Protein AF-A0A2V7LD18-F1 (afdb_monomer_lite)

Sequence (132 aa):
MSEAGAPVLDARTAALVRVAAVLARGKAPELEVRFAAARDAGVPGLWIEELLLQSMLVVGYPLALVAFATWRGLGVAVEGDGAEDLAHADWEAWAARGAAVCREVYGRAYHKLLVNLRALHPALEDLVLVDA

Foldseek 3Di:
DDDPPDDDDQQLRVLLVVLLVCLLVLPLVVNLVSLVSNVVSVHDPVSNVVSLVVCCVVRHDVSSLSSLVSNVVVVDDADDDADDDDDDPCLVVLLVVLLVVLCVVCPVCSVVVLVSQVVSGRCRSSVSSNVD

Radius of gyration: 17.19 Å; chains: 1; bounding box: 54×40×41 Å

pLDDT: mean 91.46, std 10.17, range [44.44, 98.31]

Secondary structure (DSSP, 8-state):
----PPPPPPHHHHHHHHHHHHHTTT-HHHHHHHHHHHHHTT--HHHHHHHHHHHHHHT-HHHHHHHHHHHHHTTPPPPSSSPPPP--TTHHHHHHHHHHHHHHHHGGGHHHHHHHHHHH-TTHHHHHHHH-

Structure (mmCIF, N/CA/C/O backbone):
data_AF-A0A2V7LD18-F1
#
_entry.id   AF-A0A2V7LD18-F1
#
loop_
_atom_site.group_PDB
_atom_site.id
_atom_site.type_symbol
_atom_site.label_atom_id
_atom_site.label_alt_id
_atom_site.label_comp_id
_atom_site.label_asym_id
_atom_site.label_entity_id
_atom_site.label_seq_id
_atom_site.pdbx_PDB_ins_code
_atom_site.Cartn_x
_atom_site.Cartn_y
_atom_site.Cartn_z
_atom_site.occupancy
_atom_site.B_iso_or_equiv
_atom_site.auth_seq_id
_atom_site.auth_comp_id
_atom_site.auth_asym_id
_atom_site.auth_atom_id
_atom_site.pdbx_PDB_model_num
ATOM 1 N N . MET A 1 1 ? -32.056 26.473 16.847 1.00 44.44 1 MET A N 1
ATOM 2 C CA . MET A 1 1 ? -31.440 25.963 15.605 1.00 44.44 1 MET A CA 1
ATOM 3 C C . MET A 1 1 ? -30.512 24.837 16.017 1.00 44.44 1 MET A C 1
ATOM 5 O O . MET A 1 1 ? -29.501 25.119 16.638 1.00 44.44 1 MET A O 1
ATOM 9 N N . SER A 1 2 ? -30.930 23.584 15.830 1.00 50.34 2 SER A N 1
ATOM 10 C CA . SER A 1 2 ? -30.120 22.418 16.194 1.00 50.34 2 SER A CA 1
ATOM 11 C C . SER A 1 2 ? -29.053 22.236 15.120 1.00 50.34 2 SER A C 1
ATOM 13 O O . SER A 1 2 ? -29.412 22.093 13.952 1.00 50.34 2 SER A O 1
ATOM 15 N N . GLU A 1 3 ? -27.771 22.260 15.487 1.00 53.59 3 GLU A N 1
ATOM 16 C CA . GLU A 1 3 ? -26.732 21.693 14.627 1.00 53.59 3 GLU A CA 1
ATOM 17 C C . GLU A 1 3 ? -27.084 20.219 14.428 1.00 53.59 3 GLU A C 1
ATOM 19 O O . GLU A 1 3 ? -27.184 19.451 15.387 1.00 53.59 3 GLU A O 1
ATOM 24 N N . ALA A 1 4 ? -27.367 19.835 13.186 1.00 56.31 4 ALA A N 1
ATOM 25 C CA . ALA A 1 4 ? -27.440 18.435 12.821 1.00 56.31 4 ALA A CA 1
ATOM 26 C C . ALA A 1 4 ? -26.030 17.868 13.024 1.00 56.31 4 ALA A C 1
ATOM 28 O O . ALA A 1 4 ? -25.112 18.219 12.283 1.00 56.31 4 ALA A O 1
ATOM 29 N N . GLY A 1 5 ? -25.844 17.069 14.078 1.00 58.31 5 GLY A N 1
ATOM 30 C CA . GLY A 1 5 ? -24.572 16.410 14.351 1.00 58.31 5 GLY A CA 1
ATOM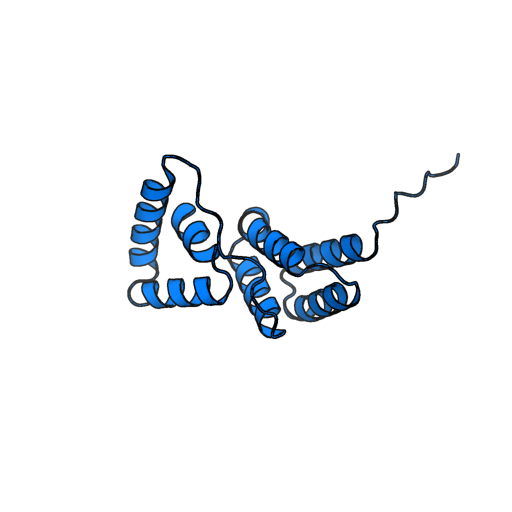 31 C C . GLY A 1 5 ? -24.130 15.646 13.109 1.00 58.31 5 GLY A C 1
ATOM 32 O O . GLY A 1 5 ? -24.912 14.870 12.555 1.00 58.31 5 GLY A O 1
ATOM 33 N N . ALA A 1 6 ? -22.910 15.916 12.640 1.00 62.16 6 ALA A N 1
ATOM 34 C CA . ALA A 1 6 ? -22.343 15.222 11.493 1.00 62.16 6 ALA A CA 1
ATOM 35 C C . ALA A 1 6 ? -22.496 13.701 11.683 1.00 62.16 6 ALA A C 1
ATOM 37 O O . ALA A 1 6 ? -22.321 13.216 12.808 1.00 62.16 6 ALA A O 1
ATOM 38 N N . PRO A 1 7 ? -22.838 12.944 10.627 1.00 64.75 7 PRO A N 1
ATOM 39 C CA . PRO A 1 7 ? -22.993 11.504 10.745 1.00 64.75 7 PRO A CA 1
ATOM 40 C C . PRO A 1 7 ? -21.706 10.895 11.310 1.00 64.75 7 PRO A C 1
ATOM 42 O O . PRO A 1 7 ? -20.608 11.132 10.804 1.00 64.75 7 PRO A O 1
ATOM 45 N N . VAL A 1 8 ? -21.849 10.146 12.404 1.00 86.62 8 VAL A N 1
ATOM 46 C CA . VAL A 1 8 ? -20.729 9.482 13.072 1.00 86.62 8 VAL A CA 1
ATOM 47 C C . VAL A 1 8 ? -20.289 8.314 12.193 1.00 86.62 8 VAL A C 1
ATOM 49 O O . VAL A 1 8 ? -21.095 7.437 11.887 1.00 86.62 8 VAL A O 1
ATOM 52 N N . LEU A 1 9 ? -19.022 8.312 11.771 1.00 93.31 9 LEU A N 1
ATOM 53 C CA . LEU A 1 9 ? -18.424 7.178 11.062 1.00 93.31 9 LEU A CA 1
ATOM 54 C C . LEU A 1 9 ? -18.474 5.929 11.949 1.00 93.31 9 LEU A C 1
ATOM 56 O O . LEU A 1 9 ? -18.200 6.013 13.149 1.00 93.31 9 LEU A O 1
ATOM 60 N N . ASP A 1 10 ? -18.766 4.769 11.362 1.00 94.69 10 ASP A N 1
ATOM 61 C CA . ASP A 1 10 ? -18.635 3.502 12.077 1.00 94.69 10 ASP A CA 1
ATOM 62 C C . ASP A 1 10 ? -17.172 3.253 12.494 1.00 94.69 10 ASP A C 1
ATOM 64 O O . ASP A 1 10 ? -16.234 3.869 11.978 1.00 94.69 10 ASP A O 1
ATOM 68 N N . ALA A 1 11 ? -16.969 2.340 13.446 1.00 94.88 11 ALA A N 1
ATOM 69 C CA . ALA A 1 11 ? -15.657 2.101 14.041 1.00 94.88 11 ALA A CA 1
ATOM 70 C C . ALA A 1 11 ? -14.586 1.684 13.016 1.00 94.88 11 ALA A C 1
ATOM 72 O O . ALA A 1 11 ? -13.439 2.123 13.130 1.00 94.88 11 ALA A O 1
ATOM 73 N N . ARG A 1 12 ? -14.951 0.883 12.004 1.00 97.62 12 ARG A N 1
ATOM 74 C CA . ARG A 1 12 ? -14.015 0.407 10.974 1.00 97.62 12 ARG A CA 1
ATOM 75 C C . ARG A 1 12 ? -13.618 1.551 10.057 1.00 97.62 12 ARG A C 1
ATOM 77 O O . ARG A 1 12 ? -12.428 1.804 9.873 1.00 97.62 12 ARG A O 1
ATOM 84 N N . THR A 1 13 ? -14.600 2.296 9.558 1.00 97.38 13 THR A N 1
ATOM 85 C CA . THR A 1 13 ? -14.361 3.457 8.695 1.00 97.38 13 THR A CA 1
ATOM 86 C C . THR A 1 13 ? -13.555 4.530 9.428 1.00 97.38 13 THR A C 1
ATOM 88 O O . THR A 1 13 ? -12.580 5.056 8.890 1.00 97.38 13 THR A O 1
ATOM 91 N N . ALA A 1 14 ? -13.878 4.815 10.693 1.00 97.12 14 ALA A N 1
ATOM 92 C CA . ALA A 1 14 ? -13.126 5.764 11.508 1.00 97.12 14 ALA A CA 1
ATOM 93 C C . ALA A 1 14 ? -11.664 5.328 11.723 1.00 97.12 14 ALA A C 1
ATOM 95 O O . ALA A 1 14 ? -10.763 6.171 11.702 1.00 97.12 14 ALA A O 1
ATOM 96 N N . ALA A 1 15 ? -11.408 4.031 11.926 1.00 98.06 15 ALA A N 1
ATOM 97 C CA . ALA A 1 15 ? -10.054 3.503 12.062 1.00 98.06 15 ALA A CA 1
ATOM 98 C C . ALA A 1 15 ? -9.265 3.588 10.743 1.00 98.06 15 ALA A C 1
ATOM 100 O O . ALA A 1 15 ? -8.125 4.056 10.750 1.00 98.06 15 ALA A O 1
ATOM 101 N N . LEU A 1 16 ? -9.887 3.244 9.609 1.00 98.31 16 LEU A N 1
ATOM 102 C CA . LEU A 1 16 ? -9.276 3.347 8.279 1.00 98.31 16 LEU A CA 1
ATOM 103 C C . LEU A 1 16 ? -8.902 4.801 7.932 1.00 98.31 16 LEU A C 1
ATOM 105 O O . LEU A 1 16 ? -7.774 5.080 7.526 1.00 98.31 16 LEU A O 1
ATOM 109 N N . VAL A 1 17 ? -9.792 5.762 8.202 1.00 97.44 17 VAL A N 1
ATOM 110 C CA . VAL A 1 17 ? -9.514 7.202 8.020 1.00 97.44 17 VAL A CA 1
ATOM 111 C C . VAL A 1 17 ? -8.340 7.663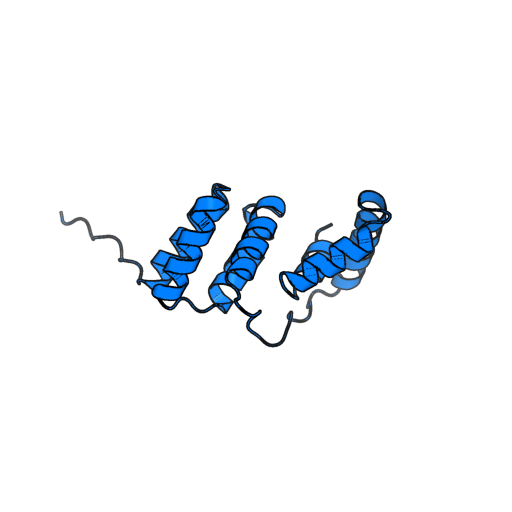 8.892 1.00 97.44 17 VAL A C 1
ATOM 113 O O . VAL A 1 17 ? -7.513 8.475 8.472 1.00 97.44 17 VAL A O 1
ATOM 116 N N . ARG A 1 18 ? -8.221 7.135 10.115 1.00 97.38 18 ARG A N 1
ATOM 117 C CA . ARG A 1 18 ? -7.101 7.444 11.017 1.00 97.38 18 ARG A CA 1
ATOM 118 C C . ARG A 1 18 ? -5.770 6.872 10.533 1.00 97.38 18 ARG A C 1
ATOM 120 O O . ARG A 1 18 ? -4.748 7.495 10.830 1.00 97.38 18 ARG A O 1
ATOM 127 N N . VAL A 1 19 ? -5.768 5.734 9.837 1.00 98.00 19 VAL A N 1
ATOM 128 C CA . VAL A 1 19 ? -4.586 5.204 9.136 1.00 98.00 19 VAL A CA 1
ATOM 129 C C . VAL A 1 19 ? -4.205 6.156 8.004 1.00 98.00 19 VAL A C 1
ATOM 131 O O . VAL A 1 19 ? -3.086 6.668 8.003 1.00 98.00 19 VAL A O 1
ATOM 134 N N . ALA A 1 20 ? -5.155 6.489 7.123 1.00 97.62 20 ALA A N 1
ATOM 135 C CA . ALA A 1 20 ? -4.935 7.384 5.984 1.00 97.62 20 ALA A CA 1
ATOM 136 C C . ALA A 1 20 ? -4.340 8.739 6.411 1.00 97.62 20 ALA A C 1
ATOM 138 O O . ALA A 1 20 ? -3.362 9.217 5.837 1.00 97.62 20 ALA A O 1
ATOM 139 N N . ALA A 1 21 ? -4.869 9.334 7.484 1.00 96.69 21 ALA A N 1
ATOM 140 C CA . ALA A 1 21 ? -4.392 10.614 8.004 1.00 96.69 21 ALA A CA 1
ATOM 141 C C . ALA A 1 21 ? -2.951 10.570 8.550 1.00 96.69 21 ALA A C 1
ATOM 143 O O . ALA A 1 21 ?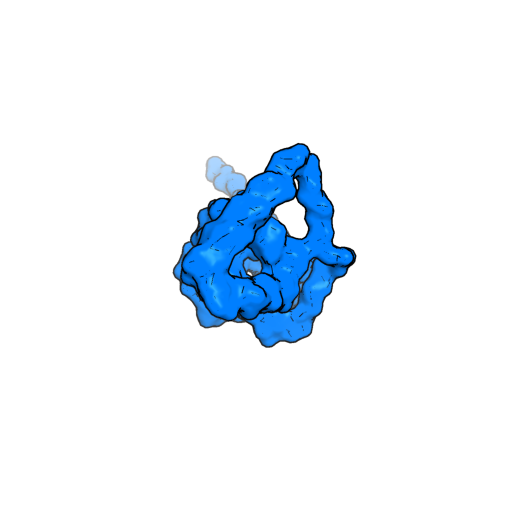 -2.237 11.571 8.473 1.00 96.69 21 ALA A O 1
ATOM 144 N N . VAL A 1 22 ? -2.527 9.449 9.144 1.00 97.38 22 VAL A N 1
ATOM 145 C CA . VAL A 1 22 ? -1.154 9.275 9.658 1.00 97.38 22 VAL A CA 1
ATOM 146 C C . VAL A 1 22 ? -0.184 8.985 8.520 1.00 97.38 22 VAL A C 1
ATOM 148 O O . VAL A 1 22 ? 0.899 9.574 8.487 1.00 97.38 22 VAL A O 1
ATOM 151 N N . LEU A 1 23 ? -0.606 8.153 7.566 1.00 97.19 23 LEU A N 1
ATOM 152 C CA . LEU A 1 23 ? 0.138 7.853 6.349 1.00 97.19 23 LEU A CA 1
ATOM 153 C C . LEU A 1 23 ? 0.437 9.138 5.567 1.00 97.19 23 LEU A C 1
ATOM 155 O O . LEU A 1 23 ? 1.601 9.427 5.301 1.00 97.19 23 LEU A O 1
ATOM 159 N N . ALA A 1 24 ? -0.575 9.971 5.307 1.00 96.19 24 ALA A N 1
ATOM 160 C CA . ALA A 1 24 ? -0.422 11.234 4.577 1.00 96.19 24 ALA A CA 1
ATOM 161 C C . ALA A 1 24 ? 0.517 12.245 5.264 1.00 96.19 24 ALA A C 1
ATOM 163 O O . ALA A 1 24 ? 1.059 13.138 4.619 1.00 96.19 24 ALA A O 1
ATOM 164 N N . ARG A 1 25 ? 0.723 12.121 6.582 1.00 94.12 25 ARG A N 1
ATOM 165 C CA . ARG A 1 25 ? 1.658 12.960 7.352 1.00 94.12 25 ARG A CA 1
ATOM 166 C C . ARG A 1 25 ? 3.069 12.372 7.436 1.00 94.12 25 ARG A C 1
ATOM 168 O O . ARG A 1 25 ? 3.927 12.987 8.064 1.00 94.12 25 ARG A O 1
ATOM 175 N N . GLY A 1 26 ? 3.301 11.184 6.873 1.00 88.62 26 GLY A N 1
ATOM 176 C CA . GLY A 1 26 ? 4.596 10.501 6.880 1.00 88.62 26 GLY A CA 1
ATOM 177 C C . GLY A 1 26 ? 5.088 10.084 8.266 1.00 88.62 26 GLY A C 1
ATOM 178 O O . GLY A 1 26 ? 6.290 9.971 8.498 1.00 88.62 26 GLY A O 1
ATOM 179 N N . LYS A 1 27 ? 4.177 9.866 9.219 1.00 88.50 27 LYS A N 1
ATOM 180 C CA . LYS A 1 27 ? 4.536 9.548 10.605 1.00 88.50 27 LYS A CA 1
ATOM 181 C C . LYS A 1 27 ? 4.646 8.040 10.838 1.00 88.50 27 LYS A C 1
ATOM 183 O O . LYS A 1 27 ? 3.793 7.447 11.495 1.00 88.50 27 LYS A O 1
ATOM 188 N N . ALA A 1 28 ? 5.708 7.429 10.316 1.00 80.56 28 ALA A N 1
ATOM 189 C CA . ALA A 1 28 ? 5.896 5.973 10.340 1.00 80.56 28 ALA A CA 1
ATOM 190 C C . ALA A 1 28 ? 5.744 5.311 11.734 1.00 80.56 28 ALA A C 1
ATOM 192 O O . ALA A 1 28 ? 5.033 4.312 11.813 1.00 80.56 28 ALA A O 1
ATOM 193 N N . PRO A 1 29 ? 6.279 5.858 12.850 1.00 86.25 29 PRO A N 1
ATOM 194 C CA . PRO A 1 29 ? 6.091 5.240 14.170 1.00 86.25 29 PRO A CA 1
ATOM 195 C C . PRO A 1 29 ? 4.634 5.243 14.655 1.00 86.25 29 PRO A C 1
ATOM 197 O O . PRO A 1 29 ? 4.210 4.344 15.374 1.00 86.25 29 PRO A O 1
ATOM 200 N N . GLU A 1 30 ? 3.843 6.248 14.264 1.00 95.06 30 GLU A N 1
ATOM 201 C CA . GLU A 1 30 ? 2.415 6.295 14.604 1.00 95.06 30 GLU A CA 1
ATOM 202 C C . GLU A 1 30 ? 1.600 5.322 13.736 1.00 95.06 30 GLU A C 1
ATOM 204 O O . GLU A 1 30 ? 0.497 4.933 14.118 1.00 95.06 30 GLU A O 1
ATOM 209 N N . LEU A 1 31 ? 2.121 4.928 12.570 1.00 95.81 31 LEU A N 1
ATOM 210 C CA . LEU A 1 31 ? 1.399 4.119 11.595 1.00 95.81 31 LEU A CA 1
ATOM 211 C C . LEU A 1 31 ? 1.191 2.680 12.077 1.00 95.81 31 LEU A C 1
ATOM 213 O O . LEU A 1 31 ? 0.090 2.154 11.944 1.00 95.81 31 LEU A O 1
ATOM 217 N N . GLU A 1 32 ? 2.201 2.083 12.712 1.00 95.38 32 GLU A N 1
ATOM 218 C CA . GLU A 1 32 ? 2.105 0.742 13.305 1.00 95.38 32 GLU A CA 1
ATOM 219 C C . GLU A 1 32 ? 0.970 0.666 14.341 1.00 95.38 32 GLU A C 1
ATOM 221 O O . GLU A 1 32 ? 0.118 -0.222 14.284 1.00 95.38 32 GLU A O 1
ATOM 226 N N . VAL A 1 33 ? 0.881 1.676 15.215 1.00 96.62 33 VAL A N 1
ATOM 227 C CA . VAL A 1 33 ? -0.191 1.799 16.216 1.00 96.62 33 VAL A CA 1
ATOM 228 C C . VAL A 1 33 ? -1.563 1.914 15.549 1.00 96.62 33 VAL A C 1
ATOM 230 O O . VAL A 1 33 ? -2.536 1.325 16.021 1.00 96.62 33 VAL A O 1
ATOM 233 N N . ARG A 1 34 ? -1.674 2.662 14.442 1.00 97.94 34 ARG A N 1
ATOM 234 C CA . ARG A 1 34 ? -2.950 2.803 13.721 1.00 97.94 34 ARG A CA 1
ATOM 235 C C . ARG A 1 34 ? -3.359 1.537 12.987 1.00 97.94 34 ARG A C 1
ATOM 237 O O . ARG A 1 34 ? -4.547 1.232 12.983 1.00 97.94 34 ARG A O 1
ATOM 244 N N . PHE A 1 35 ? -2.417 0.795 12.417 1.00 97.62 35 PHE A N 1
ATOM 245 C CA . PHE A 1 35 ? -2.711 -0.500 11.816 1.00 97.62 35 PHE A CA 1
ATOM 246 C C . PHE A 1 35 ? -3.175 -1.522 12.856 1.00 97.62 35 PHE A C 1
ATOM 248 O O . PHE A 1 35 ? -4.174 -2.200 12.623 1.00 97.62 35 PHE A O 1
ATOM 255 N N . ALA A 1 36 ? -2.520 -1.592 14.020 1.00 96.25 36 ALA A N 1
ATOM 256 C CA . ALA A 1 36 ? -2.971 -2.442 15.121 1.00 96.25 36 ALA A CA 1
ATOM 257 C C . ALA A 1 36 ? -4.399 -2.073 15.565 1.00 96.25 36 ALA A C 1
ATOM 259 O O . ALA A 1 36 ? -5.277 -2.929 15.600 1.00 96.25 36 ALA A O 1
ATOM 260 N N . ALA A 1 37 ? -4.673 -0.781 15.770 1.00 97.00 37 ALA A N 1
ATOM 261 C CA . ALA A 1 37 ? -6.009 -0.312 16.135 1.00 97.00 37 ALA A CA 1
ATOM 262 C C . ALA A 1 37 ? -7.075 -0.597 15.056 1.00 97.00 37 ALA A C 1
ATOM 264 O O . ALA A 1 37 ? -8.225 -0.882 15.384 1.00 97.00 37 ALA A O 1
ATOM 265 N N . ALA A 1 38 ? -6.719 -0.529 13.768 1.00 97.94 38 ALA A N 1
ATOM 266 C CA . ALA A 1 38 ? -7.622 -0.893 12.677 1.00 97.94 38 ALA A CA 1
ATOM 267 C C . ALA A 1 38 ? -7.950 -2.394 12.680 1.00 97.94 38 ALA A C 1
ATOM 269 O O . ALA A 1 38 ? -9.107 -2.764 12.473 1.00 97.94 38 ALA A O 1
ATOM 270 N N . ARG A 1 39 ? -6.969 -3.251 12.990 1.00 95.75 39 ARG A N 1
ATOM 271 C CA . ARG A 1 39 ? -7.197 -4.691 13.179 1.00 95.75 39 ARG A CA 1
ATOM 272 C C . ARG A 1 39 ? -8.113 -4.966 14.367 1.00 95.75 39 ARG A C 1
ATOM 274 O O . ARG A 1 39 ? -9.064 -5.727 14.215 1.00 95.75 39 ARG A O 1
ATOM 281 N N . ASP A 1 40 ? -7.890 -4.304 15.500 1.00 96.44 40 ASP A N 1
ATOM 282 C CA . ASP A 1 40 ? -8.733 -4.451 16.695 1.00 96.44 40 ASP A CA 1
ATOM 283 C C . ASP A 1 40 ? -10.180 -3.990 16.443 1.00 96.44 40 ASP A C 1
ATOM 285 O O . ASP A 1 40 ? -11.130 -4.580 16.956 1.00 96.44 40 ASP A O 1
ATOM 289 N N . ALA A 1 41 ? -10.367 -2.973 15.595 1.00 97.00 41 ALA A N 1
ATOM 290 C CA . ALA A 1 41 ? -11.683 -2.524 15.134 1.00 97.00 41 ALA A CA 1
ATOM 291 C C . ALA A 1 41 ? -12.328 -3.464 14.088 1.00 97.00 41 ALA A C 1
ATOM 293 O O . ALA A 1 41 ? -13.480 -3.260 13.692 1.00 97.00 41 ALA A O 1
ATOM 294 N N . GLY A 1 42 ? -11.606 -4.489 13.626 1.00 96.25 42 GLY A N 1
ATOM 295 C CA . GLY A 1 42 ? -12.070 -5.457 12.636 1.00 96.25 42 GLY A CA 1
ATOM 296 C C . GLY A 1 42 ? -12.145 -4.905 11.212 1.00 96.25 42 GLY A C 1
ATOM 297 O O . GLY A 1 42 ? -13.037 -5.304 10.462 1.00 96.25 42 GLY A O 1
ATOM 298 N N . VAL A 1 43 ? -11.269 -3.965 10.843 1.00 97.62 43 VAL A N 1
ATOM 299 C CA . VAL A 1 43 ? -11.127 -3.517 9.449 1.00 97.62 43 VAL A CA 1
ATOM 300 C C . VAL A 1 43 ? -10.587 -4.683 8.605 1.00 97.62 43 VAL A C 1
ATOM 302 O O . VAL A 1 43 ? -9.572 -5.264 8.995 1.00 97.62 43 VAL A O 1
ATOM 305 N N . PRO A 1 44 ? -11.229 -5.042 7.475 1.00 95.19 44 PRO A N 1
ATOM 306 C CA . PRO A 1 44 ? -10.709 -6.067 6.567 1.00 95.19 44 PRO A CA 1
ATOM 307 C C . PRO A 1 44 ? -9.297 -5.724 6.077 1.00 95.19 44 PRO A C 1
ATOM 309 O O . PRO A 1 44 ? -9.037 -4.563 5.753 1.00 95.19 44 PRO A O 1
ATOM 312 N N . GLY A 1 45 ? -8.402 -6.713 5.985 1.00 94.44 45 GLY A N 1
ATOM 313 C CA . GLY A 1 45 ? -7.044 -6.494 5.483 1.00 94.44 45 GLY A CA 1
ATOM 314 C C . GLY A 1 45 ? -7.058 -5.937 4.062 1.00 94.44 45 GLY A C 1
ATOM 315 O O . GLY A 1 45 ? -6.382 -4.944 3.807 1.00 94.44 45 GLY A O 1
ATOM 316 N N . LEU A 1 46 ? -7.946 -6.453 3.208 1.00 93.62 46 LEU A N 1
ATOM 317 C CA . LEU A 1 46 ? -8.211 -5.922 1.869 1.00 93.62 46 LEU A CA 1
ATOM 318 C C . LEU A 1 46 ? -8.469 -4.403 1.855 1.00 93.62 46 LEU A C 1
ATOM 320 O O . LEU A 1 46 ? -7.935 -3.699 1.011 1.00 93.62 46 LEU A O 1
ATOM 324 N N . TRP A 1 47 ? -9.236 -3.852 2.806 1.00 96.69 47 TRP A N 1
ATOM 325 C CA . TRP A 1 47 ? -9.488 -2.399 2.848 1.00 96.69 47 TRP A CA 1
ATOM 326 C C . TRP A 1 47 ? -8.222 -1.601 3.159 1.00 96.69 47 TRP A C 1
ATOM 328 O O . TRP A 1 47 ? -8.056 -0.481 2.676 1.00 96.69 47 TRP A O 1
ATOM 338 N N . ILE A 1 48 ? -7.345 -2.161 3.995 1.00 97.00 48 ILE A N 1
ATOM 339 C CA . ILE A 1 48 ? -6.045 -1.565 4.287 1.00 97.00 48 ILE A CA 1
ATOM 340 C C . ILE A 1 48 ? -5.167 -1.635 3.040 1.00 97.00 48 ILE A C 1
ATOM 342 O O . ILE A 1 48 ? -4.615 -0.611 2.657 1.00 97.00 48 ILE A O 1
ATOM 346 N N . GLU A 1 49 ? -5.063 -2.794 2.389 1.00 95.50 49 GLU A N 1
ATOM 347 C CA . GLU A 1 49 ? -4.250 -2.960 1.178 1.00 95.50 49 GLU A CA 1
ATOM 348 C C . GLU A 1 49 ? -4.700 -2.019 0.054 1.00 95.50 49 GLU A C 1
ATOM 350 O O . GLU A 1 49 ? -3.865 -1.297 -0.489 1.00 95.50 49 GLU A O 1
ATOM 355 N N . GLU A 1 50 ? -6.007 -1.898 -0.190 1.00 95.12 50 GLU A N 1
ATOM 356 C CA . GLU A 1 50 ? -6.566 -0.948 -1.161 1.00 95.12 50 GLU A CA 1
ATOM 357 C C . GLU A 1 50 ? -6.272 0.514 -0.804 1.00 95.12 50 GLU A C 1
ATOM 359 O O . GLU A 1 50 ? -5.879 1.307 -1.664 1.00 95.12 50 GLU A O 1
ATOM 364 N N . LEU A 1 51 ? -6.375 0.887 0.478 1.00 97.06 51 LEU A N 1
ATOM 365 C CA . LEU A 1 51 ? -5.973 2.222 0.928 1.00 97.06 51 LEU A CA 1
ATOM 366 C C . LEU A 1 51 ? -4.493 2.493 0.611 1.00 97.06 51 LEU A C 1
ATOM 368 O O . LEU A 1 51 ? -4.142 3.609 0.214 1.00 97.06 51 LEU A O 1
ATOM 372 N N . LEU A 1 52 ? -3.614 1.505 0.800 1.00 96.25 52 LEU A N 1
ATOM 373 C CA . LEU A 1 52 ? -2.183 1.645 0.528 1.00 96.25 52 LEU A CA 1
ATOM 374 C C . LEU A 1 52 ? -1.885 1.716 -0.976 1.00 96.25 52 LEU A C 1
ATOM 376 O O . LEU A 1 52 ? -1.070 2.546 -1.381 1.00 96.25 52 LEU A O 1
ATOM 380 N N . LEU A 1 53 ? -2.571 0.918 -1.801 1.00 94.62 53 LEU A N 1
ATOM 381 C CA . LEU A 1 53 ? -2.471 0.981 -3.263 1.00 94.62 53 LEU A CA 1
ATOM 382 C C . LEU A 1 53 ? -2.897 2.358 -3.780 1.00 94.62 53 LEU A C 1
ATOM 384 O O . LEU A 1 53 ? -2.132 3.017 -4.481 1.00 94.62 53 LEU A O 1
ATOM 388 N N . GLN A 1 54 ? -4.063 2.854 -3.356 1.00 94.44 54 GLN A N 1
ATOM 389 C CA . GLN A 1 54 ? -4.540 4.190 -3.728 1.00 94.44 54 GLN A CA 1
ATOM 390 C C . GLN A 1 54 ? -3.589 5.298 -3.256 1.00 94.44 54 GLN A C 1
ATOM 392 O O . GLN A 1 54 ? -3.385 6.293 -3.955 1.00 94.44 54 GLN A O 1
ATOM 397 N N . SER A 1 55 ? -2.963 5.115 -2.090 1.00 96.38 55 SER A N 1
ATOM 398 C CA . SER A 1 55 ? -2.001 6.066 -1.525 1.00 96.38 55 SER A CA 1
ATOM 399 C C . SER A 1 55 ? -0.772 6.283 -2.416 1.00 96.38 55 SER A C 1
ATOM 401 O O . SER A 1 55 ? -0.211 7.381 -2.401 1.00 96.38 55 SER A O 1
ATOM 403 N N . MET A 1 56 ? -0.387 5.307 -3.247 1.00 93.38 56 MET A N 1
ATOM 404 C CA . MET A 1 56 ? 0.707 5.476 -4.214 1.00 93.38 56 MET A CA 1
ATOM 405 C C . MET A 1 56 ? 0.480 6.702 -5.116 1.00 93.38 56 MET A C 1
ATOM 407 O O . MET A 1 56 ? 1.414 7.470 -5.344 1.00 93.38 56 MET A O 1
ATOM 411 N N . LEU A 1 57 ? -0.772 6.934 -5.532 1.00 89.44 57 LEU A N 1
ATOM 412 C CA . LEU A 1 57 ? -1.164 8.001 -6.458 1.00 89.44 57 LEU A CA 1
ATOM 413 C C . LEU A 1 57 ? -1.457 9.343 -5.769 1.00 89.44 57 LEU A C 1
ATOM 415 O O . LEU A 1 57 ? -1.258 10.397 -6.368 1.00 89.44 57 LEU A O 1
ATOM 419 N N . VAL A 1 58 ? -1.954 9.332 -4.523 1.00 91.38 58 VAL A N 1
ATOM 420 C CA . VAL A 1 58 ? -2.468 10.557 -3.865 1.00 91.38 58 VAL A CA 1
ATOM 421 C C . VAL A 1 58 ? -1.537 11.163 -2.815 1.00 91.38 58 VAL A C 1
ATOM 423 O O . VAL A 1 58 ? -1.652 12.346 -2.504 1.00 91.38 58 VAL A O 1
ATOM 426 N N . VAL A 1 59 ? -0.614 10.377 -2.260 1.00 93.88 59 VAL A N 1
ATOM 427 C CA . VAL A 1 59 ? 0.373 10.831 -1.256 1.00 93.88 59 VAL A CA 1
ATOM 428 C C . VAL A 1 59 ? 1.811 10.476 -1.634 1.00 93.88 59 VAL A C 1
ATOM 430 O O . VAL A 1 59 ? 2.748 10.993 -1.026 1.00 93.88 59 VAL A O 1
ATOM 433 N N . GLY A 1 60 ? 1.987 9.664 -2.677 1.00 92.44 60 GLY A N 1
ATOM 434 C CA . GLY A 1 60 ? 3.264 9.399 -3.320 1.00 92.44 60 GLY A CA 1
ATOM 435 C C . GLY A 1 60 ? 3.934 8.103 -2.871 1.00 92.44 60 GLY A C 1
ATOM 436 O O . GLY A 1 60 ? 3.777 7.622 -1.744 1.00 92.44 60 GLY A O 1
ATOM 437 N N . TYR A 1 61 ? 4.761 7.577 -3.774 1.00 92.00 61 TYR A N 1
ATOM 438 C CA . TYR A 1 61 ? 5.436 6.285 -3.656 1.00 92.00 61 TYR A CA 1
ATOM 439 C C . TYR A 1 61 ? 6.251 6.126 -2.361 1.00 92.00 61 TYR A C 1
ATOM 441 O O . TYR A 1 61 ? 6.098 5.099 -1.701 1.00 92.00 61 TYR A O 1
ATOM 449 N N . PRO A 1 62 ? 7.085 7.097 -1.924 1.00 92.69 62 PRO A N 1
ATOM 450 C CA . PRO A 1 62 ? 7.928 6.892 -0.746 1.00 92.69 62 PRO A CA 1
ATOM 451 C C . PRO A 1 62 ? 7.132 6.604 0.533 1.00 92.69 62 PRO A C 1
ATOM 453 O O . PRO A 1 62 ? 7.497 5.713 1.297 1.00 92.69 62 PRO A O 1
ATOM 456 N N . LEU A 1 63 ? 6.035 7.333 0.762 1.00 96.00 63 LEU A N 1
ATOM 457 C CA . LEU A 1 63 ? 5.218 7.164 1.965 1.00 96.00 63 LEU A CA 1
ATOM 458 C C . LEU A 1 63 ? 4.399 5.876 1.912 1.00 96.00 63 LEU A C 1
ATOM 460 O O . LEU A 1 63 ? 4.337 5.147 2.903 1.00 96.00 63 LEU A O 1
ATOM 464 N N . ALA A 1 64 ? 3.809 5.575 0.757 1.00 96.19 64 ALA A N 1
ATOM 465 C CA . ALA A 1 64 ? 3.007 4.375 0.578 1.00 96.19 64 ALA A CA 1
ATOM 466 C C . ALA A 1 64 ? 3.856 3.091 0.676 1.00 96.19 64 ALA A C 1
ATOM 468 O O . ALA A 1 64 ? 3.459 2.156 1.368 1.00 96.19 64 ALA A O 1
ATOM 469 N N . LEU A 1 65 ? 5.070 3.059 0.112 1.00 95.44 65 LEU A N 1
ATOM 470 C CA . LEU A 1 65 ? 5.976 1.907 0.237 1.00 95.44 65 LEU A CA 1
ATOM 471 C C . LEU A 1 65 ? 6.434 1.665 1.683 1.00 95.44 65 LEU A C 1
ATOM 473 O O . LEU A 1 65 ? 6.501 0.516 2.123 1.00 95.44 65 LEU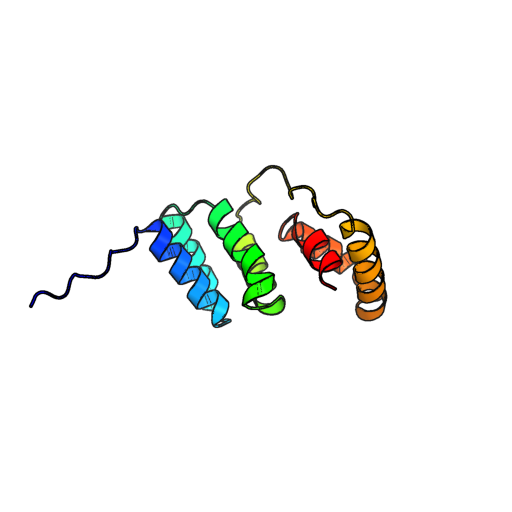 A O 1
ATOM 477 N N . VAL A 1 66 ? 6.708 2.730 2.448 1.00 95.62 66 VAL A N 1
ATOM 478 C CA . VAL A 1 66 ? 6.980 2.608 3.892 1.00 95.62 66 VAL A CA 1
ATOM 479 C C . VAL A 1 66 ? 5.759 2.041 4.616 1.00 95.62 66 VAL A C 1
ATOM 481 O O . VAL A 1 66 ? 5.908 1.148 5.445 1.00 95.62 66 VAL A O 1
ATOM 484 N N . ALA A 1 67 ? 4.555 2.503 4.274 1.00 96.81 67 ALA A N 1
ATOM 485 C CA . ALA A 1 67 ? 3.324 2.008 4.873 1.00 96.81 67 ALA A CA 1
ATOM 486 C C . ALA A 1 67 ? 3.067 0.522 4.580 1.00 96.81 67 ALA A C 1
ATOM 488 O O . ALA A 1 67 ? 2.725 -0.217 5.504 1.00 96.81 67 ALA A O 1
ATOM 489 N N . PHE A 1 68 ? 3.310 0.064 3.348 1.00 96.38 68 PHE A N 1
ATOM 490 C CA . PHE A 1 68 ? 3.284 -1.362 3.011 1.00 96.38 68 PHE A CA 1
ATOM 491 C C . PHE A 1 68 ? 4.283 -2.153 3.854 1.00 96.38 68 PHE A C 1
ATOM 493 O O . PHE A 1 68 ? 3.917 -3.170 4.438 1.00 96.38 68 PHE A O 1
ATOM 500 N N . ALA A 1 69 ? 5.527 -1.682 3.978 1.00 95.19 69 ALA A N 1
ATOM 501 C CA . ALA A 1 69 ? 6.534 -2.362 4.790 1.00 95.19 69 ALA A CA 1
ATOM 502 C C . ALA A 1 69 ? 6.114 -2.460 6.268 1.00 95.19 69 ALA A C 1
ATOM 504 O O . ALA A 1 69 ? 6.248 -3.521 6.877 1.00 95.19 69 ALA A O 1
ATOM 505 N N . THR A 1 70 ? 5.548 -1.389 6.835 1.00 95.81 70 THR A N 1
ATOM 506 C CA . THR A 1 70 ? 5.002 -1.394 8.200 1.00 95.81 70 THR A CA 1
ATOM 507 C C . THR A 1 70 ? 3.837 -2.376 8.341 1.00 95.81 70 THR A C 1
ATOM 509 O O . THR A 1 70 ? 3.795 -3.132 9.308 1.00 95.81 70 THR A O 1
ATOM 512 N N . TRP A 1 71 ? 2.920 -2.419 7.372 1.00 95.81 71 TRP A N 1
ATOM 513 C CA . TRP A 1 71 ? 1.790 -3.351 7.379 1.00 95.81 71 TRP A CA 1
ATOM 514 C C . TRP A 1 71 ? 2.245 -4.815 7.324 1.00 95.81 71 TRP A C 1
ATOM 516 O O . TRP A 1 71 ? 1.802 -5.637 8.128 1.00 95.81 71 TRP A O 1
ATOM 526 N N . ARG A 1 72 ? 3.209 -5.132 6.451 1.00 94.38 72 ARG A N 1
ATOM 527 C CA . ARG A 1 72 ? 3.830 -6.464 6.372 1.00 94.38 72 ARG A CA 1
ATOM 528 C C . ARG A 1 72 ? 4.574 -6.834 7.658 1.00 94.38 72 ARG A C 1
ATOM 530 O O . ARG A 1 72 ? 4.520 -7.988 8.078 1.00 94.38 72 ARG A O 1
ATOM 537 N N . GLY A 1 73 ? 5.201 -5.860 8.322 1.00 93.50 73 GLY A N 1
ATOM 538 C CA . GLY A 1 73 ? 5.886 -6.037 9.607 1.00 93.50 73 GLY A CA 1
ATOM 539 C C . 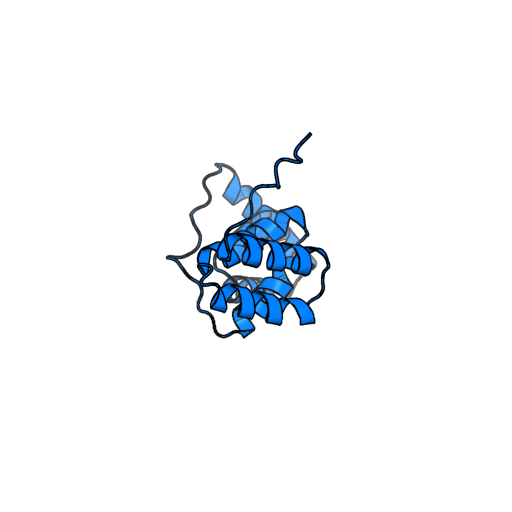GLY A 1 73 ? 4.992 -6.556 10.740 1.00 93.50 73 GLY A C 1
ATOM 540 O O . GLY A 1 73 ? 5.489 -7.206 11.655 1.00 93.50 73 GLY A O 1
ATOM 541 N N . LEU A 1 74 ? 3.670 -6.369 10.645 1.00 92.31 74 LEU A N 1
ATOM 542 C CA . LEU A 1 74 ? 2.693 -6.916 11.596 1.00 92.31 74 LEU A CA 1
ATOM 543 C C . LEU A 1 74 ? 2.380 -8.411 11.382 1.00 92.31 74 LEU A C 1
ATOM 545 O O . LEU A 1 74 ? 1.453 -8.940 12.004 1.00 92.31 74 LEU A O 1
ATOM 549 N N . GLY A 1 75 ? 3.112 -9.087 10.488 1.00 88.88 75 GLY A N 1
ATOM 550 C CA . GLY A 1 75 ? 2.950 -10.513 10.192 1.00 88.88 75 GLY A CA 1
ATOM 551 C C . GLY A 1 75 ? 1.646 -10.847 9.469 1.00 88.88 75 GLY A C 1
ATOM 552 O O . GLY A 1 75 ? 1.196 -11.990 9.507 1.00 88.88 75 GLY A O 1
ATOM 553 N N . VAL A 1 76 ? 1.007 -9.854 8.850 1.00 86.44 76 VAL A N 1
ATOM 554 C CA . VAL A 1 76 ? -0.215 -10.063 8.071 1.00 86.44 76 VAL A CA 1
ATOM 555 C C . VAL A 1 76 ? 0.168 -10.782 6.769 1.00 86.44 76 VAL A C 1
ATOM 557 O O . VAL A 1 76 ? 1.250 -10.550 6.226 1.00 86.44 76 VAL A O 1
ATOM 560 N N . ALA A 1 77 ? -0.692 -11.658 6.258 1.00 84.06 77 ALA A N 1
ATOM 561 C CA . ALA A 1 77 ? -0.545 -12.170 4.898 1.00 84.06 77 ALA A CA 1
ATOM 562 C C . ALA A 1 77 ? -1.000 -11.103 3.884 1.00 84.06 77 ALA A C 1
ATOM 564 O O . ALA A 1 77 ? -1.616 -10.104 4.260 1.00 84.06 77 ALA A O 1
ATOM 565 N N . VAL A 1 78 ? -0.670 -11.284 2.610 1.00 80.81 78 VAL A N 1
ATOM 566 C CA . VAL A 1 78 ? -1.402 -10.588 1.543 1.00 80.81 78 VAL A CA 1
ATOM 567 C C . VAL A 1 78 ? -2.773 -11.256 1.445 1.00 80.81 78 VAL A C 1
ATOM 569 O O . VAL A 1 78 ? -2.836 -12.488 1.454 1.00 80.81 78 VAL A O 1
ATOM 572 N N . GLU A 1 79 ? -3.850 -10.473 1.435 1.00 76.69 79 GLU A N 1
ATOM 573 C CA . GLU A 1 79 ? -5.204 -11.005 1.269 1.00 76.69 79 GLU A CA 1
ATOM 574 C C . GLU A 1 79 ? -5.590 -10.988 -0.220 1.00 76.69 79 GLU A C 1
ATOM 576 O O . GLU A 1 79 ? -5.237 -10.072 -0.953 1.00 76.69 79 GLU A O 1
ATOM 581 N N . GLY A 1 80 ? -6.325 -12.009 -0.674 1.00 69.06 80 GLY A N 1
ATOM 582 C CA . GLY A 1 80 ? -6.811 -12.111 -2.055 1.00 69.06 80 GLY A CA 1
ATOM 583 C C . GLY A 1 80 ? -5.994 -13.030 -2.968 1.00 69.06 80 GLY A C 1
ATOM 584 O O . GLY A 1 80 ? -5.009 -13.650 -2.562 1.00 69.06 80 GLY A O 1
ATOM 585 N N . ASP A 1 81 ? -6.453 -13.131 -4.215 1.00 68.06 81 ASP A N 1
ATOM 586 C CA . ASP A 1 81 ? -6.010 -14.143 -5.185 1.00 68.06 81 ASP A CA 1
ATOM 587 C C . ASP A 1 81 ? -4.789 -13.691 -6.012 1.00 68.06 81 ASP A C 1
ATOM 589 O O . ASP A 1 81 ? -4.283 -14.438 -6.851 1.00 68.06 81 ASP A O 1
ATOM 593 N N . GLY A 1 82 ? -4.297 -12.473 -5.770 1.00 74.38 82 GLY A N 1
ATOM 594 C CA . GLY A 1 82 ? -3.230 -11.835 -6.537 1.00 74.38 82 GLY A CA 1
ATOM 595 C C . GLY A 1 82 ? -3.611 -10.427 -6.988 1.00 74.38 82 GLY A C 1
ATOM 596 O O . GLY A 1 82 ? -4.605 -9.866 -6.537 1.00 74.38 82 GLY A O 1
ATOM 597 N N . ALA A 1 83 ? -2.789 -9.846 -7.862 1.00 82.44 83 ALA A N 1
ATOM 598 C CA . ALA A 1 83 ? -3.144 -8.612 -8.554 1.00 82.44 83 ALA A CA 1
ATOM 599 C C . ALA A 1 83 ? 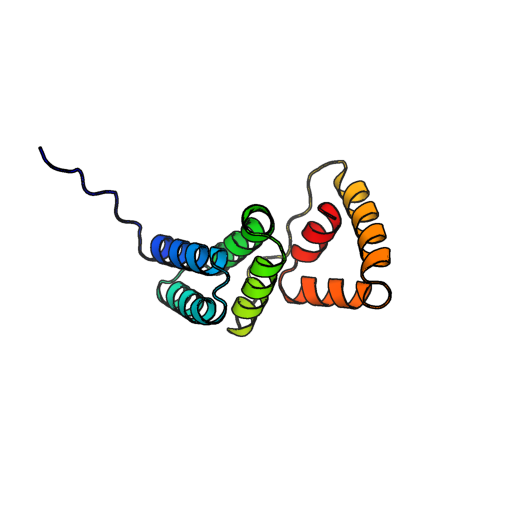-4.198 -8.906 -9.629 1.00 82.44 83 ALA A C 1
ATOM 601 O O . ALA A 1 83 ? -4.111 -9.934 -10.299 1.00 82.44 83 ALA A O 1
ATOM 602 N N . GLU A 1 84 ? -5.166 -8.006 -9.799 1.00 84.81 84 GLU A N 1
ATOM 603 C CA . GLU A 1 84 ? -6.073 -8.056 -10.947 1.00 84.81 84 GLU A CA 1
ATOM 604 C C . GLU A 1 84 ? -5.321 -7.745 -12.249 1.00 84.81 84 GLU A C 1
ATOM 606 O O . GLU A 1 84 ? -4.380 -6.946 -12.264 1.00 84.81 84 GLU A O 1
ATOM 611 N N . ASP A 1 85 ? -5.768 -8.350 -13.351 1.00 86.69 85 ASP A N 1
ATOM 612 C CA . ASP A 1 85 ? -5.211 -8.084 -14.674 1.00 86.69 85 ASP A CA 1
ATOM 613 C C . ASP A 1 85 ? -5.467 -6.629 -15.098 1.00 86.69 85 ASP A C 1
ATOM 615 O O . ASP A 1 85 ? -6.576 -6.095 -14.987 1.00 86.69 85 ASP A O 1
ATOM 619 N N . LEU A 1 86 ? -4.445 -5.989 -15.666 1.00 88.31 86 LEU A N 1
ATOM 620 C CA . LEU A 1 86 ? -4.574 -4.644 -16.216 1.00 88.31 86 LEU A CA 1
ATOM 621 C C . LEU A 1 86 ? -5.433 -4.650 -17.490 1.00 88.31 86 LEU A C 1
ATOM 623 O O . LEU A 1 86 ? -5.156 -5.359 -18.456 1.00 88.31 86 LEU A O 1
ATOM 627 N N . ALA A 1 87 ? -6.466 -3.804 -17.517 1.00 89.44 87 ALA A N 1
ATOM 628 C CA . ALA A 1 87 ? -7.472 -3.814 -18.583 1.00 89.44 87 ALA A CA 1
ATOM 629 C C . ALA A 1 87 ? -7.190 -2.858 -19.764 1.00 89.44 87 ALA A C 1
ATOM 631 O O . ALA A 1 87 ? -7.849 -2.953 -20.801 1.00 89.44 87 ALA A O 1
ATOM 632 N N . HIS A 1 88 ? -6.265 -1.899 -19.632 1.00 93.06 88 HIS A N 1
ATOM 633 C CA . HIS A 1 88 ? -6.070 -0.853 -20.647 1.00 93.06 88 HIS A CA 1
ATOM 634 C C . HIS A 1 88 ? -5.257 -1.356 -21.847 1.00 93.06 88 HIS A C 1
ATOM 636 O O . HIS A 1 88 ? -4.151 -1.836 -21.660 1.00 93.06 88 HIS A O 1
ATOM 642 N N . ALA A 1 89 ? -5.724 -1.167 -23.086 1.00 94.50 89 ALA A N 1
ATOM 643 C CA . ALA A 1 89 ? -5.084 -1.733 -24.287 1.00 94.50 89 ALA A CA 1
ATOM 644 C C . ALA A 1 89 ? -3.570 -1.450 -24.419 1.00 94.50 89 ALA A C 1
ATOM 646 O O . ALA A 1 89 ? -2.823 -2.294 -24.902 1.00 94.50 89 ALA A O 1
ATOM 647 N N . ASP A 1 90 ? -3.118 -0.281 -23.963 1.00 95.69 90 ASP A N 1
ATOM 648 C CA . ASP A 1 90 ? -1.711 0.136 -24.041 1.00 95.69 90 ASP A CA 1
ATOM 649 C C . ASP A 1 90 ? -0.856 -0.218 -22.807 1.00 95.69 90 ASP A C 1
ATOM 651 O O . ASP A 1 90 ? 0.312 0.182 -22.749 1.00 95.69 90 ASP A O 1
ATOM 655 N N . TRP A 1 91 ? -1.400 -0.927 -21.807 1.00 94.88 91 TRP A N 1
ATOM 656 C CA . TRP A 1 91 ? -0.715 -1.137 -20.523 1.00 94.88 91 TRP A CA 1
ATOM 657 C C . TRP A 1 91 ? 0.655 -1.813 -20.695 1.00 94.88 91 TRP A C 1
ATOM 659 O O . TRP A 1 91 ? 1.623 -1.405 -20.055 1.00 94.88 91 TRP A O 1
ATOM 669 N N . GLU A 1 92 ? 0.776 -2.772 -21.617 1.00 95.75 92 GLU A N 1
ATOM 670 C CA . GLU A 1 92 ? 2.033 -3.482 -21.896 1.00 95.75 92 GLU A CA 1
ATOM 671 C C . GLU A 1 92 ? 3.114 -2.537 -22.433 1.00 95.75 92 GLU A C 1
ATOM 673 O O . GLU A 1 92 ? 4.283 -2.610 -22.047 1.00 95.75 92 GLU A O 1
ATOM 678 N N . ALA A 1 93 ? 2.723 -1.605 -23.308 1.00 96.69 93 ALA A N 1
ATOM 679 C CA . ALA A 1 93 ? 3.637 -0.613 -23.858 1.00 96.69 93 ALA A CA 1
ATOM 680 C C . ALA A 1 93 ? 4.108 0.371 -22.778 1.00 96.69 93 ALA A C 1
ATOM 682 O O . ALA A 1 93 ? 5.238 0.858 -22.844 1.00 96.69 93 ALA A O 1
ATOM 683 N N . TRP A 1 94 ? 3.259 0.677 -21.796 1.00 96.94 94 TRP A N 1
ATOM 684 C CA . TRP A 1 94 ? 3.602 1.532 -20.658 1.00 96.94 94 TRP A CA 1
ATOM 685 C C . TRP A 1 94 ? 4.567 0.808 -19.719 1.00 96.94 94 TRP A C 1
ATOM 687 O O . TRP A 1 94 ? 5.661 1.315 -19.477 1.00 96.94 94 TRP A O 1
ATOM 697 N N . ALA A 1 95 ? 4.242 -0.431 -19.343 1.00 96.38 95 ALA A N 1
ATOM 698 C CA . ALA A 1 95 ? 5.095 -1.290 -18.527 1.00 96.38 95 ALA A CA 1
ATOM 699 C C . ALA A 1 95 ? 6.487 -1.508 -19.147 1.00 96.38 95 ALA A C 1
ATOM 701 O O . ALA A 1 95 ? 7.505 -1.446 -18.454 1.00 96.38 95 ALA A O 1
ATOM 702 N N . ALA A 1 96 ? 6.568 -1.713 -20.467 1.00 97.25 96 ALA A N 1
ATOM 703 C CA . ALA A 1 96 ? 7.840 -1.868 -21.170 1.00 97.25 96 ALA A CA 1
ATOM 704 C C . ALA A 1 96 ? 8.716 -0.605 -21.093 1.00 97.25 96 ALA A C 1
ATOM 706 O O . ALA A 1 96 ? 9.935 -0.709 -20.917 1.00 97.25 96 ALA A O 1
ATOM 707 N N . ARG A 1 97 ? 8.109 0.587 -21.192 1.00 97.50 97 ARG A N 1
ATOM 708 C CA . ARG A 1 97 ? 8.828 1.860 -21.037 1.00 97.50 97 ARG A CA 1
ATOM 709 C C . ARG A 1 97 ? 9.291 2.067 -19.602 1.00 97.50 97 ARG A C 1
ATOM 711 O O . ARG A 1 97 ? 10.482 2.308 -19.406 1.00 97.50 97 ARG A O 1
ATOM 718 N N . GLY A 1 98 ? 8.416 1.889 -18.615 1.00 96.38 98 GLY A N 1
ATOM 719 C CA . GLY A 1 98 ? 8.798 2.032 -17.212 1.00 96.38 98 GLY A CA 1
ATOM 720 C C . GLY A 1 98 ? 9.870 1.024 -16.796 1.00 96.38 98 GLY A C 1
ATOM 721 O O . GLY A 1 98 ? 10.805 1.365 -16.075 1.00 96.38 98 GLY A O 1
ATOM 722 N N . ALA A 1 99 ? 9.849 -0.195 -17.346 1.00 97.50 99 ALA A N 1
ATOM 723 C CA . ALA A 1 99 ? 10.920 -1.175 -17.160 1.00 97.50 99 ALA A CA 1
ATOM 724 C C . ALA A 1 99 ? 12.266 -0.723 -17.753 1.00 97.50 99 ALA A C 1
ATOM 726 O O . ALA A 1 99 ? 13.315 -1.064 -17.201 1.00 97.50 99 ALA A O 1
ATOM 727 N N . ALA A 1 100 ? 12.267 0.009 -18.871 1.00 97.88 100 ALA A N 1
ATOM 728 C CA . ALA A 1 100 ? 13.483 0.589 -19.438 1.00 97.88 100 ALA A CA 1
ATOM 729 C C . ALA A 1 100 ? 14.020 1.722 -18.547 1.00 97.88 100 ALA A C 1
ATOM 731 O O . ALA A 1 100 ? 15.195 1.689 -18.175 1.00 97.88 100 ALA A O 1
ATOM 732 N N . VAL A 1 101 ? 13.147 2.640 -18.118 1.00 96.75 101 VAL A N 1
ATOM 733 C CA . VAL A 1 101 ? 13.486 3.751 -17.208 1.00 96.75 101 VAL A CA 1
ATOM 734 C C . VAL A 1 101 ? 14.024 3.220 -15.879 1.00 96.75 101 VAL A C 1
ATOM 736 O O . VAL A 1 101 ? 15.102 3.602 -15.427 1.00 96.75 101 VAL A O 1
ATOM 739 N N . CYS A 1 102 ? 13.332 2.261 -15.268 1.00 96.00 102 CYS A N 1
ATOM 740 C CA . CYS A 1 102 ? 13.758 1.654 -14.013 1.00 96.00 102 CYS A CA 1
ATOM 741 C C . CYS A 1 102 ? 15.103 0.924 -14.146 1.00 96.00 102 CYS A C 1
ATOM 743 O O . CYS A 1 102 ? 15.915 0.967 -13.221 1.00 96.00 102 CYS A O 1
ATOM 745 N N . ARG A 1 103 ? 15.391 0.270 -15.279 1.00 97.25 103 ARG A N 1
ATOM 746 C CA . ARG A 1 103 ? 16.718 -0.324 -15.520 1.00 97.25 103 ARG A CA 1
ATOM 747 C C . ARG A 1 103 ? 17.813 0.728 -15.612 1.00 97.25 103 ARG A C 1
ATOM 749 O O . ARG A 1 103 ? 18.899 0.487 -15.092 1.00 97.25 103 ARG A O 1
ATOM 756 N N . GLU A 1 104 ? 17.537 1.864 -16.238 1.00 97.50 104 GLU A N 1
ATOM 757 C CA . GLU A 1 104 ? 18.479 2.979 -16.325 1.00 97.50 104 GLU A CA 1
ATOM 758 C C . GLU A 1 104 ? 18.769 3.579 -14.940 1.00 97.50 104 GLU A C 1
ATOM 760 O O . GLU A 1 104 ? 19.930 3.718 -14.558 1.00 97.50 104 GLU A O 1
ATOM 765 N N . VAL A 1 105 ? 17.724 3.842 -14.148 1.00 95.88 105 VAL A N 1
ATOM 766 C CA . VAL A 1 105 ? 17.836 4.479 -12.825 1.00 95.88 105 VAL A CA 1
ATOM 767 C C . VAL A 1 105 ? 18.422 3.536 -11.771 1.00 95.88 105 VAL A C 1
ATOM 769 O O . VAL A 1 105 ? 19.341 3.904 -11.037 1.00 95.88 105 VAL A O 1
ATOM 772 N N . TYR A 1 106 ? 17.901 2.311 -11.665 1.00 95.12 106 TYR A N 1
ATOM 773 C CA . TYR A 1 106 ? 18.285 1.372 -10.605 1.00 95.12 106 TYR A CA 1
ATOM 774 C C . TYR A 1 106 ? 19.449 0.457 -11.000 1.00 95.12 106 TYR A C 1
ATOM 776 O O . TYR A 1 106 ? 20.071 -0.162 -10.128 1.00 95.12 106 TYR A O 1
ATOM 784 N N . GLY A 1 107 ? 19.766 0.342 -12.292 1.00 96.94 107 GLY A N 1
ATOM 785 C CA . GLY A 1 107 ? 20.879 -0.456 -12.799 1.00 96.94 107 GLY A CA 1
ATOM 786 C C . GLY A 1 107 ? 20.879 -1.880 -12.240 1.00 96.94 107 GLY A C 1
ATOM 787 O O . GLY A 1 107 ? 19.907 -2.630 -12.348 1.00 96.94 107 GLY A O 1
ATOM 788 N N . ARG A 1 108 ? 21.973 -2.253 -11.564 1.00 96.75 108 ARG A N 1
ATOM 789 C CA . ARG A 1 108 ? 22.138 -3.589 -10.955 1.00 96.75 108 ARG A CA 1
ATOM 790 C C . ARG A 1 108 ? 21.093 -3.917 -9.882 1.00 96.75 108 ARG A C 1
ATOM 792 O O . ARG A 1 108 ? 20.900 -5.091 -9.581 1.00 96.75 108 ARG A O 1
ATOM 799 N N . ALA A 1 109 ? 20.436 -2.914 -9.301 1.00 96.94 109 ALA A N 1
ATOM 800 C CA . ALA A 1 109 ? 19.408 -3.111 -8.286 1.00 96.94 109 ALA A CA 1
ATOM 801 C C . ALA A 1 109 ? 18.007 -3.360 -8.872 1.00 96.94 109 ALA A C 1
ATOM 803 O O . ALA A 1 109 ? 17.122 -3.727 -8.106 1.00 96.94 109 ALA A O 1
ATOM 804 N N . TYR A 1 110 ? 17.800 -3.227 -10.190 1.00 96.56 110 TYR A N 1
ATOM 805 C CA . TYR A 1 110 ? 16.482 -3.352 -10.829 1.00 96.56 110 TYR A CA 1
ATOM 806 C C . TYR A 1 110 ? 15.741 -4.644 -10.448 1.00 96.56 110 TYR A C 1
ATOM 808 O O . TYR A 1 110 ? 14.632 -4.595 -9.931 1.00 96.56 110 TYR A O 1
ATOM 816 N N . HIS A 1 111 ? 16.375 -5.809 -10.596 1.00 95.75 111 HIS A N 1
ATOM 817 C CA . HIS A 1 111 ? 15.733 -7.079 -10.233 1.00 95.75 111 HIS A CA 1
ATOM 818 C C . HIS A 1 111 ? 15.410 -7.168 -8.735 1.00 95.75 111 HIS A C 1
ATOM 820 O O . HIS A 1 111 ? 14.373 -7.703 -8.354 1.00 95.75 111 HIS A O 1
ATOM 826 N N . LYS A 1 112 ? 16.277 -6.616 -7.875 1.00 96.38 112 LYS A N 1
ATOM 827 C CA . LYS A 1 112 ? 16.041 -6.580 -6.427 1.00 96.38 112 LYS A CA 1
ATOM 828 C C . LYS A 1 112 ? 14.867 -5.662 -6.075 1.00 96.38 112 LYS A C 1
ATOM 830 O O . LYS A 1 112 ? 14.115 -5.987 -5.164 1.00 96.38 112 LYS A O 1
ATOM 835 N N . LEU A 1 113 ? 14.699 -4.551 -6.794 1.00 94.94 113 LEU A N 1
ATOM 836 C CA . LEU A 1 113 ? 13.535 -3.680 -6.652 1.00 94.94 113 LEU A CA 1
ATOM 837 C C . LEU A 1 113 ? 12.245 -4.460 -6.928 1.00 94.94 113 LEU A C 1
ATOM 839 O O . LEU A 1 113 ? 11.381 -4.485 -6.061 1.00 94.94 113 LEU A O 1
ATOM 843 N N . LEU A 1 114 ? 12.152 -5.153 -8.068 1.00 95.19 114 LEU A N 1
ATOM 844 C CA . LEU A 1 114 ? 10.959 -5.931 -8.431 1.00 95.19 114 LEU A CA 1
ATOM 845 C C . LEU A 1 114 ? 10.625 -7.009 -7.390 1.00 95.19 114 LEU A C 1
ATOM 847 O O . LEU A 1 114 ? 9.489 -7.121 -6.937 1.00 95.19 114 LEU A O 1
ATOM 851 N N . VAL A 1 115 ? 11.637 -7.754 -6.929 1.00 95.31 115 VAL A N 1
ATOM 852 C CA . VAL A 1 115 ? 11.468 -8.756 -5.860 1.00 95.31 115 VAL A CA 1
ATOM 853 C C . VAL A 1 115 ? 10.929 -8.121 -4.577 1.00 95.31 115 VAL A C 1
ATOM 855 O O . VAL A 1 115 ? 10.016 -8.666 -3.961 1.00 95.31 115 VAL A O 1
ATOM 858 N N . ASN A 1 116 ? 11.462 -6.963 -4.182 1.00 94.50 116 ASN A N 1
ATOM 859 C CA . ASN A 1 116 ? 10.998 -6.263 -2.989 1.00 94.50 116 ASN A CA 1
ATOM 860 C C . ASN A 1 116 ? 9.557 -5.753 -3.143 1.00 94.50 116 ASN A C 1
ATOM 862 O O . ASN A 1 116 ? 8.791 -5.850 -2.191 1.00 94.50 116 ASN A O 1
ATOM 866 N N . LEU A 1 117 ? 9.177 -5.237 -4.317 1.00 94.94 117 LEU A N 1
ATOM 867 C CA . LEU A 1 117 ? 7.813 -4.771 -4.585 1.00 94.94 117 LEU A CA 1
ATOM 868 C C . LEU A 1 117 ? 6.806 -5.921 -4.481 1.00 94.94 117 LEU A C 1
ATOM 870 O O . LEU A 1 117 ? 5.839 -5.811 -3.731 1.00 94.94 117 LEU A O 1
ATOM 874 N N . ARG A 1 118 ? 7.087 -7.061 -5.128 1.00 93.06 118 ARG A N 1
ATOM 875 C CA . ARG A 1 118 ? 6.245 -8.267 -5.040 1.00 93.06 118 ARG A CA 1
ATOM 876 C C . ARG A 1 118 ? 6.113 -8.802 -3.613 1.00 93.06 118 ARG A C 1
ATOM 878 O O . ARG A 1 118 ? 5.063 -9.321 -3.253 1.00 93.06 118 ARG A O 1
ATOM 885 N N . ALA A 1 119 ? 7.165 -8.680 -2.799 1.00 92.38 119 ALA A N 1
ATOM 886 C CA . ALA A 1 119 ? 7.132 -9.090 -1.394 1.00 92.38 119 ALA A CA 1
ATOM 887 C C . ALA A 1 119 ? 6.250 -8.181 -0.518 1.00 92.38 119 ALA A C 1
ATOM 889 O O . ALA A 1 119 ? 5.797 -8.609 0.544 1.00 92.38 119 ALA A O 1
ATOM 890 N N . LEU A 1 120 ? 6.018 -6.935 -0.940 1.00 94.38 120 LEU A N 1
ATOM 891 C CA . LEU A 1 120 ? 5.118 -6.009 -0.258 1.00 94.38 120 LEU A CA 1
ATOM 892 C C . LEU A 1 120 ? 3.657 -6.250 -0.651 1.00 94.38 120 LEU A C 1
ATOM 894 O O . LEU A 1 120 ? 2.808 -6.351 0.236 1.00 94.38 120 LEU A O 1
ATOM 898 N N . HIS A 1 121 ? 3.382 -6.335 -1.955 1.00 94.44 121 HIS A N 1
ATOM 899 C CA . HIS A 1 121 ? 2.056 -6.609 -2.509 1.00 94.44 121 HIS A CA 1
ATOM 900 C C . HIS A 1 121 ? 2.165 -6.995 -4.001 1.00 94.44 121 HIS A C 1
ATOM 902 O O . HIS A 1 121 ? 2.940 -6.363 -4.726 1.00 94.44 121 HIS A O 1
ATOM 908 N N . PRO A 1 122 ? 1.385 -7.974 -4.505 1.00 92.88 122 PRO A N 1
ATOM 909 C CA . PRO A 1 122 ? 1.492 -8.465 -5.883 1.00 92.88 122 PRO A CA 1
ATOM 910 C C . PRO A 1 122 ? 1.272 -7.379 -6.948 1.00 92.88 122 PRO A C 1
ATOM 912 O O . PRO A 1 122 ? 1.999 -7.356 -7.933 1.00 92.88 122 PRO A O 1
ATOM 915 N N . ALA A 1 123 ? 0.350 -6.437 -6.729 1.00 92.88 123 ALA A N 1
ATOM 916 C CA . ALA A 1 123 ? 0.053 -5.373 -7.701 1.00 92.88 123 ALA A CA 1
ATOM 917 C C . ALA A 1 123 ? 1.138 -4.284 -7.824 1.00 92.88 123 ALA A C 1
ATOM 919 O O . ALA A 1 123 ? 1.104 -3.481 -8.753 1.00 92.88 123 ALA A O 1
ATOM 920 N N . LEU A 1 124 ? 2.090 -4.200 -6.884 1.00 94.00 124 LEU A N 1
ATOM 921 C CA . LEU A 1 124 ? 3.019 -3.064 -6.844 1.00 94.00 124 LEU A CA 1
ATOM 922 C C . LEU A 1 124 ? 4.010 -3.051 -8.001 1.00 94.00 124 LEU A C 1
ATOM 924 O O . LEU A 1 124 ? 4.419 -1.973 -8.419 1.00 94.00 124 LEU A O 1
ATOM 928 N N . GLU A 1 125 ? 4.419 -4.214 -8.504 1.00 94.12 125 GLU A N 1
ATOM 929 C CA . GLU A 1 125 ? 5.316 -4.252 -9.657 1.00 94.12 125 GLU A CA 1
ATOM 930 C C . GLU A 1 125 ? 4.661 -3.631 -10.886 1.00 94.12 125 GLU A C 1
ATOM 932 O O . GLU A 1 125 ? 5.228 -2.709 -11.469 1.00 94.12 125 GLU A O 1
ATOM 937 N N . ASP A 1 126 ? 3.458 -4.082 -11.229 1.00 93.00 126 ASP A N 1
ATOM 938 C CA . ASP A 1 126 ? 2.759 -3.608 -12.419 1.00 93.00 126 ASP A CA 1
ATOM 939 C C . ASP A 1 126 ? 2.414 -2.121 -12.301 1.00 93.00 126 ASP A C 1
ATOM 941 O O . ASP A 1 126 ? 2.655 -1.360 -13.236 1.00 93.00 126 ASP A O 1
ATOM 945 N N . LEU A 1 127 ? 1.968 -1.667 -11.123 1.00 91.62 127 LEU A N 1
ATOM 946 C CA . LEU A 1 127 ? 1.718 -0.245 -10.864 1.00 91.62 127 LEU A CA 1
ATOM 947 C C . LEU A 1 127 ? 2.980 0.613 -11.021 1.00 91.62 127 LEU A C 1
ATOM 949 O O . LEU A 1 127 ? 2.933 1.678 -11.631 1.00 91.62 127 LEU A O 1
ATOM 953 N N . VAL A 1 128 ? 4.121 0.166 -10.488 1.00 93.19 128 VAL A N 1
ATOM 954 C CA . VAL A 1 128 ? 5.390 0.900 -10.615 1.00 93.19 128 VAL A CA 1
ATOM 955 C C . VAL A 1 128 ? 5.854 0.941 -12.068 1.00 93.19 128 VAL A C 1
ATOM 957 O O . VAL A 1 128 ? 6.327 1.977 -12.520 1.00 93.19 128 VAL A O 1
ATOM 960 N N . LEU A 1 129 ? 5.741 -0.167 -12.801 1.00 94.75 129 LEU A N 1
ATOM 961 C CA . LEU A 1 129 ? 6.206 -0.237 -14.185 1.00 94.75 129 LEU A CA 1
ATOM 962 C C . LEU A 1 129 ? 5.311 0.540 -15.150 1.00 94.75 129 LEU A C 1
ATOM 964 O O . LEU A 1 129 ? 5.815 1.061 -16.138 1.00 94.75 129 LEU A O 1
ATOM 968 N N . VAL A 1 130 ? 4.008 0.622 -14.890 1.00 93.69 130 VAL A N 1
ATOM 969 C CA . VAL A 1 130 ? 3.077 1.370 -15.744 1.00 93.69 130 VAL A CA 1
ATOM 970 C C . VAL A 1 130 ? 3.169 2.887 -15.527 1.00 93.69 130 VAL A C 1
ATOM 972 O O . VAL A 1 130 ? 2.959 3.630 -16.484 1.00 93.69 130 VAL A O 1
ATOM 975 N N . ASP A 1 131 ? 3.504 3.346 -14.316 1.00 86.50 131 ASP A N 1
ATOM 976 C CA . ASP A 1 131 ? 3.559 4.779 -13.960 1.00 86.50 131 ASP A CA 1
ATOM 977 C C . ASP A 1 131 ? 4.934 5.449 -14.201 1.00 86.50 131 ASP A C 1
ATOM 979 O O . ASP A 1 131 ? 5.039 6.675 -14.156 1.00 86.50 131 ASP A O 1
ATOM 983 N N . ALA A 1 132 ? 5.996 4.663 -14.431 1.00 76.56 132 ALA A N 1
ATOM 984 C CA . ALA A 1 132 ? 7.391 5.134 -14.512 1.00 76.56 132 ALA A CA 1
ATOM 985 C C . ALA A 1 132 ? 7.815 5.787 -15.843 1.00 76.56 132 ALA A C 1
ATOM 987 O O . ALA A 1 132 ? 7.293 5.426 -16.925 1.00 76.56 132 ALA A O 1
#